Protein AF-A0AAJ4B991-F1 (afdb_monomer_lite)

Sequence (108 aa):
MRQRAIDGTNPTTGRGGVISSSSKFTSWKLQMHTINKALYKMRGKQPSPTGFDSEGNPVVKMEVSGAGHGYKPNKNDRQNPRRVENLNNAEVRFDKNNPTRPFTAFPY

Radius of gyration: 15.29 Å; chains: 1; bounding box: 32×28×44 Å

pLDDT: mean 88.47, std 12.07, range [43.81, 98.12]

Structure (mmCIF, N/CA/C/O backbone):
data_AF-A0AAJ4B991-F1
#
_entry.id   AF-A0AAJ4B991-F1
#
loop_
_atom_site.group_PDB
_atom_site.id
_atom_site.type_symbol
_atom_site.label_atom_id
_atom_site.label_alt_id
_atom_site.label_comp_id
_atom_site.label_asym_id
_atom_site.label_entity_id
_atom_site.label_seq_id
_atom_site.pdbx_PDB_ins_code
_atom_site.Cartn_x
_atom_site.Cartn_y
_atom_site.Cartn_z
_atom_site.occupancy
_atom_site.B_iso_or_equiv
_atom_site.auth_seq_id
_atom_site.auth_comp_id
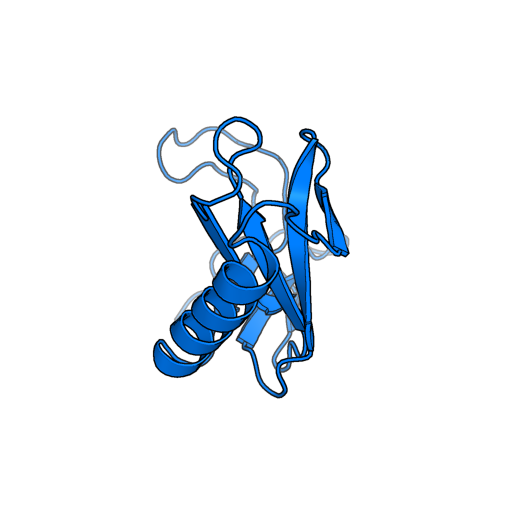_atom_site.auth_asym_id
_atom_site.auth_atom_id
_atom_site.pdbx_PDB_model_num
ATOM 1 N N . MET A 1 1 ? 2.982 -10.635 -24.281 1.00 44.47 1 MET A N 1
ATOM 2 C CA . MET A 1 1 ? 2.387 -9.488 -23.554 1.00 44.47 1 MET A CA 1
ATOM 3 C C . MET A 1 1 ? 3.541 -8.572 -23.139 1.00 44.47 1 MET A C 1
ATOM 5 O O . MET A 1 1 ? 4.450 -9.066 -22.487 1.00 44.47 1 MET A O 1
ATOM 9 N N . ARG A 1 2 ? 3.605 -7.316 -23.613 1.00 43.81 2 ARG A N 1
ATOM 10 C CA . ARG A 1 2 ? 4.744 -6.403 -23.359 1.00 43.81 2 ARG A CA 1
ATOM 11 C C . ARG A 1 2 ? 4.624 -5.796 -21.955 1.00 43.81 2 ARG A C 1
ATOM 13 O O . ARG A 1 2 ? 3.560 -5.301 -21.592 1.00 43.81 2 ARG A O 1
ATOM 20 N N . GLN A 1 3 ? 5.700 -5.857 -21.178 1.00 58.00 3 GLN A N 1
ATOM 21 C CA . GLN A 1 3 ? 5.804 -5.235 -19.859 1.00 58.00 3 GLN A CA 1
ATOM 22 C C . GLN A 1 3 ? 5.703 -3.708 -20.018 1.00 58.00 3 GLN A C 1
ATOM 24 O O . GLN A 1 3 ? 6.363 -3.142 -20.888 1.00 58.00 3 GLN A O 1
ATOM 29 N N . ARG A 1 4 ? 4.852 -3.030 -19.234 1.00 55.72 4 ARG A N 1
ATOM 30 C CA . ARG A 1 4 ? 4.826 -1.558 -19.243 1.00 55.72 4 ARG A CA 1
ATOM 31 C C . ARG A 1 4 ? 6.114 -1.045 -18.599 1.00 55.72 4 ARG A C 1
ATOM 33 O O . ARG A 1 4 ? 6.464 -1.490 -17.505 1.00 55.72 4 ARG A O 1
ATOM 40 N N . ALA A 1 5 ? 6.794 -0.119 -19.272 1.00 56.09 5 ALA A N 1
ATOM 41 C CA . ALA A 1 5 ? 7.891 0.622 -18.668 1.00 56.09 5 ALA A CA 1
ATOM 42 C C . ALA A 1 5 ? 7.358 1.386 -17.447 1.00 56.09 5 ALA A C 1
ATOM 44 O O . ALA A 1 5 ? 6.271 1.962 -17.494 1.00 56.09 5 ALA A O 1
ATOM 45 N N . ILE A 1 6 ? 8.113 1.374 -16.350 1.00 63.75 6 ILE A N 1
ATOM 46 C CA . ILE A 1 6 ? 7.890 2.302 -15.243 1.00 63.75 6 ILE A CA 1
ATOM 47 C C . ILE A 1 6 ? 8.687 3.555 -15.595 1.00 63.75 6 ILE A C 1
ATOM 49 O O . ILE A 1 6 ? 9.799 3.760 -15.117 1.00 63.75 6 ILE A O 1
ATOM 53 N N . ASP A 1 7 ? 8.148 4.354 -16.502 1.00 66.62 7 ASP A N 1
ATOM 54 C CA . ASP A 1 7 ? 8.735 5.634 -16.903 1.00 66.62 7 ASP A CA 1
ATOM 55 C C . ASP A 1 7 ? 8.300 6.789 -15.983 1.00 66.62 7 ASP A C 1
ATOM 57 O O . ASP A 1 7 ? 8.796 7.905 -16.109 1.00 66.62 7 ASP A O 1
ATOM 61 N N . GLY A 1 8 ? 7.412 6.507 -15.022 1.00 68.38 8 GLY A N 1
ATOM 62 C CA . GLY A 1 8 ? 6.879 7.488 -14.079 1.00 68.38 8 GLY A CA 1
ATOM 63 C C . GLY A 1 8 ? 5.739 8.326 -14.657 1.00 68.38 8 GLY A C 1
ATOM 64 O O . GLY A 1 8 ? 5.292 9.260 -13.996 1.00 68.38 8 GLY A O 1
ATOM 65 N N . THR A 1 9 ? 5.254 8.014 -15.862 1.00 72.62 9 THR A N 1
ATOM 66 C CA . THR A 1 9 ? 4.176 8.768 -16.500 1.00 72.62 9 THR A CA 1
ATOM 67 C C . THR A 1 9 ? 2.871 8.609 -15.723 1.00 72.62 9 THR A C 1
ATOM 69 O O . THR A 1 9 ? 2.381 7.502 -15.491 1.00 72.62 9 THR A O 1
ATOM 72 N N . ASN A 1 10 ? 2.283 9.735 -15.321 1.00 69.19 10 ASN A N 1
ATOM 73 C CA . ASN A 1 10 ? 0.990 9.757 -14.656 1.00 69.19 10 ASN A CA 1
ATOM 74 C C . ASN A 1 10 ? -0.098 9.272 -15.637 1.00 69.19 10 ASN A C 1
ATOM 76 O O . ASN A 1 10 ? -0.275 9.888 -16.690 1.00 69.19 10 ASN A O 1
ATOM 80 N N . PRO A 1 11 ? -0.862 8.214 -15.310 1.00 63.59 11 PRO A N 1
ATOM 81 C CA . PRO A 1 11 ? -1.811 7.611 -16.247 1.00 63.59 11 PRO A CA 1
ATOM 82 C C . PRO A 1 11 ? -3.017 8.506 -16.560 1.00 63.59 11 P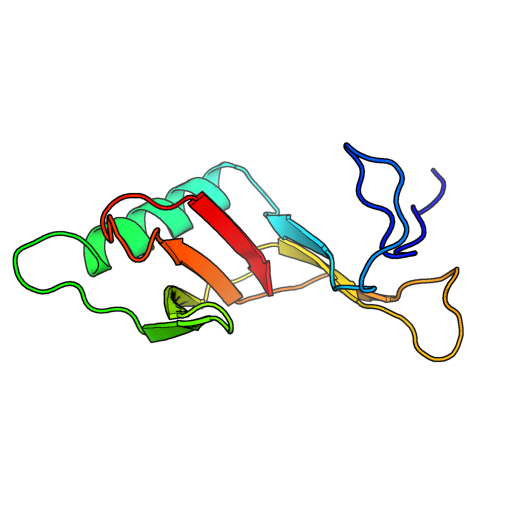RO A C 1
ATOM 84 O O . PRO A 1 11 ? -3.663 8.306 -17.583 1.00 63.59 11 PRO A O 1
ATOM 87 N N . THR A 1 12 ? -3.322 9.477 -15.697 1.00 66.81 12 THR A N 1
ATOM 88 C CA . THR A 1 12 ? -4.454 10.396 -15.857 1.00 66.81 12 THR A CA 1
ATOM 89 C C . THR A 1 12 ? -4.054 11.659 -16.613 1.00 66.81 12 THR A C 1
ATOM 91 O O . THR A 1 12 ? -4.832 12.166 -17.412 1.00 66.81 12 THR A O 1
ATOM 94 N N . THR A 1 13 ? -2.852 12.191 -16.364 1.00 76.31 13 THR A N 1
ATOM 95 C CA . THR A 1 13 ? -2.417 13.479 -16.940 1.00 76.31 13 THR A CA 1
ATOM 96 C C . THR A 1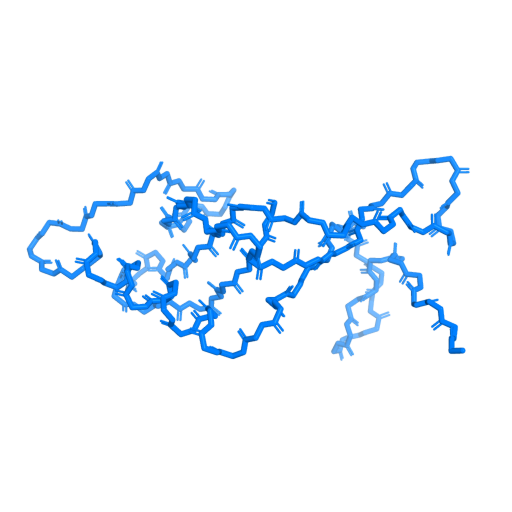 13 ? -1.410 13.347 -18.078 1.00 76.31 13 THR A C 1
ATOM 98 O O . THR A 1 13 ? -1.119 14.342 -18.737 1.00 76.31 13 THR A O 1
ATOM 101 N N . GLY A 1 14 ? -0.833 12.161 -18.293 1.00 76.50 14 GLY A N 1
ATOM 102 C CA . GLY A 1 14 ? 0.218 11.921 -19.287 1.00 76.50 14 GLY A CA 1
ATOM 103 C C . GLY A 1 14 ? 1.549 12.617 -18.980 1.00 76.50 14 GLY A C 1
ATOM 104 O O . GLY A 1 14 ? 2.476 12.555 -19.783 1.00 76.50 14 GLY A O 1
ATOM 105 N N . ARG A 1 15 ? 1.668 13.294 -17.831 1.00 78.25 15 ARG A N 1
ATOM 106 C CA . ARG A 1 15 ? 2.893 13.995 -17.436 1.00 78.25 15 ARG A CA 1
ATOM 107 C C . ARG A 1 15 ? 3.923 13.008 -16.906 1.00 78.25 15 ARG A C 1
ATOM 109 O O . ARG A 1 15 ? 3.585 12.142 -16.100 1.00 78.25 15 ARG A O 1
ATOM 116 N N . GLY A 1 16 ? 5.178 13.194 -17.311 1.00 75.50 16 GLY A N 1
ATOM 117 C CA . GLY A 1 16 ? 6.312 12.505 -16.704 1.00 75.50 16 GLY A CA 1
ATOM 118 C C . GLY A 1 16 ? 6.393 12.821 -15.211 1.00 75.50 16 GLY A C 1
ATOM 119 O O . GLY A 1 16 ? 6.213 13.967 -14.796 1.00 75.50 16 GLY A O 1
ATOM 120 N N . GLY A 1 17 ? 6.628 11.794 -14.406 1.00 72.81 17 GLY A N 1
ATOM 121 C CA . GLY A 1 17 ? 6.680 11.876 -12.953 1.00 72.81 17 GLY A CA 1
ATOM 122 C C . GLY A 1 17 ? 7.829 11.056 -12.382 1.00 72.81 17 GLY A C 1
ATOM 123 O O . GLY A 1 17 ? 8.697 10.559 -13.101 1.00 72.81 17 GLY A O 1
ATOM 124 N N . VAL A 1 18 ? 7.850 10.929 -11.057 1.00 76.19 18 VAL A N 1
ATOM 125 C CA . VAL A 1 18 ? 8.879 10.146 -10.369 1.00 76.19 18 VAL A CA 1
ATOM 126 C C . VAL A 1 18 ? 8.705 8.668 -10.710 1.00 76.19 18 VAL A C 1
ATOM 128 O O . VAL A 1 18 ? 7.634 8.092 -10.520 1.00 76.19 18 VAL A O 1
ATOM 131 N N . ILE A 1 19 ? 9.783 8.042 -11.179 1.00 77.88 19 ILE A N 1
ATOM 132 C CA . ILE A 1 19 ? 9.842 6.596 -11.384 1.00 77.88 19 ILE A CA 1
ATOM 133 C C . ILE A 1 19 ? 9.730 5.907 -10.015 1.00 77.88 19 ILE A C 1
ATOM 135 O O . ILE A 1 19 ? 10.602 6.069 -9.160 1.00 77.88 19 ILE A O 1
ATOM 139 N N . SER A 1 20 ? 8.674 5.121 -9.809 1.00 80.69 20 SER A N 1
ATOM 140 C CA . SER A 1 20 ? 8.373 4.459 -8.535 1.00 80.69 20 SER A CA 1
ATOM 141 C C . SER A 1 20 ? 8.110 2.963 -8.706 1.00 80.69 20 SER A C 1
ATOM 143 O O . SER A 1 20 ? 7.822 2.477 -9.796 1.00 80.69 20 SER A O 1
ATOM 145 N N . SER A 1 21 ? 8.239 2.190 -7.630 1.00 86.94 21 SER A N 1
ATOM 146 C CA . SER A 1 21 ? 7.847 0.778 -7.665 1.00 86.94 21 SER A CA 1
ATOM 147 C C . SER A 1 21 ? 6.338 0.648 -7.875 1.00 86.94 21 SER A C 1
ATOM 149 O O . SER A 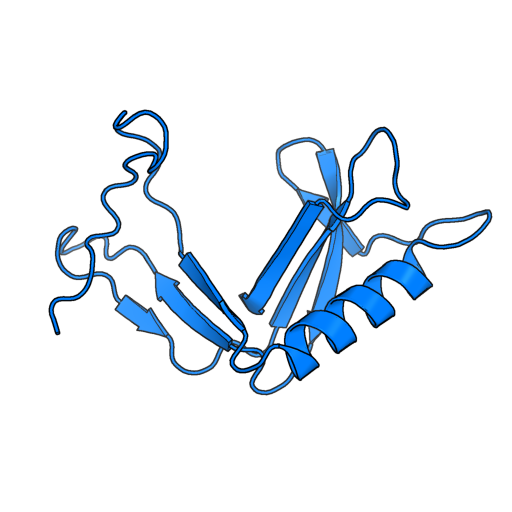1 21 ? 5.565 1.445 -7.351 1.00 86.94 21 SER A O 1
ATOM 151 N N . SER A 1 22 ? 5.918 -0.388 -8.595 1.00 87.75 22 SER A N 1
ATOM 152 C CA . SER A 1 22 ? 4.505 -0.761 -8.720 1.00 87.75 22 SER A CA 1
ATOM 153 C C . SER A 1 22 ? 4.288 -2.150 -8.144 1.00 87.75 22 SER A C 1
ATOM 155 O O . SER A 1 22 ? 5.160 -3.012 -8.248 1.00 87.75 22 SER A O 1
ATOM 157 N N . SER A 1 23 ? 3.137 -2.389 -7.534 1.00 93.06 23 SER A N 1
ATOM 158 C CA . SER A 1 23 ? 2.810 -3.690 -6.966 1.00 93.06 23 SER A CA 1
ATOM 159 C C . SER A 1 23 ? 1.305 -3.913 -6.950 1.00 93.06 23 SER A C 1
ATOM 161 O O . SER A 1 23 ? 0.512 -2.973 -7.023 1.00 93.06 23 SER A O 1
ATOM 163 N N . LYS A 1 24 ? 0.904 -5.181 -6.903 1.00 94.75 24 LYS A N 1
ATOM 164 C CA . LYS A 1 24 ? -0.496 -5.578 -6.769 1.00 94.75 24 LYS A CA 1
ATOM 165 C C . LYS A 1 24 ? -0.612 -6.826 -5.914 1.00 94.75 24 LYS A C 1
ATOM 167 O O . LYS A 1 24 ? 0.282 -7.675 -5.919 1.00 94.75 24 LYS A O 1
ATOM 172 N N . PHE A 1 25 ? -1.728 -6.940 -5.203 1.00 97.75 25 PHE A N 1
ATOM 173 C CA . PHE A 1 25 ? -2.031 -8.149 -4.451 1.00 97.75 25 PHE A CA 1
ATOM 174 C C . PHE A 1 25 ? -2.213 -9.345 -5.390 1.00 97.75 25 PHE A C 1
ATOM 176 O O . PHE A 1 25 ? -2.692 -9.202 -6.517 1.00 97.75 25 PHE A O 1
ATOM 183 N N . THR A 1 26 ? -1.854 -10.536 -4.915 1.00 97.00 26 THR A N 1
ATOM 184 C CA . THR A 1 26 ? -2.105 -11.795 -5.633 1.00 97.00 26 THR A CA 1
ATOM 185 C C . THR A 1 26 ? -3.598 -12.105 -5.734 1.00 97.00 26 THR A C 1
ATOM 187 O O . THR A 1 26 ? -4.024 -12.745 -6.692 1.00 97.00 26 THR A O 1
ATOM 190 N N . SER A 1 27 ? -4.409 -11.632 -4.781 1.00 97.12 27 SER A N 1
ATOM 191 C CA . SER A 1 27 ? -5.864 -11.781 -4.815 1.00 97.12 27 SER A CA 1
ATOM 192 C C . SER A 1 27 ? -6.598 -10.635 -4.122 1.00 97.12 27 SER A C 1
ATOM 194 O O . SER A 1 27 ? -6.107 -10.036 -3.162 1.00 97.12 27 SER A O 1
ATOM 196 N N . TRP A 1 28 ? -7.839 -10.405 -4.554 1.00 96.88 28 TRP A N 1
ATOM 197 C CA . TRP A 1 28 ? -8.780 -9.509 -3.876 1.00 96.88 28 TRP A CA 1
ATOM 198 C C . TRP A 1 28 ? -9.001 -9.897 -2.407 1.00 96.88 28 TRP A C 1
ATOM 200 O O . TRP A 1 28 ? -9.064 -9.038 -1.531 1.00 96.88 28 TRP A O 1
ATOM 210 N N . LYS A 1 29 ? -9.062 -11.203 -2.115 1.00 97.38 29 LYS A N 1
ATOM 211 C CA . LYS A 1 29 ? -9.245 -11.718 -0.752 1.00 97.38 29 LYS A CA 1
ATOM 212 C C . LYS A 1 29 ? -8.116 -11.270 0.177 1.00 97.38 29 LYS A C 1
ATOM 214 O O . LYS A 1 29 ? -8.388 -10.826 1.289 1.00 97.38 29 LYS A O 1
ATOM 219 N N . LEU A 1 30 ? -6.865 -11.346 -0.282 1.00 97.06 30 LEU A N 1
ATOM 220 C CA . LEU A 1 30 ? -5.712 -10.877 0.491 1.00 97.06 30 LEU A CA 1
ATOM 221 C C . LEU A 1 30 ? -5.718 -9.360 0.670 1.00 97.06 30 LEU A C 1
ATOM 223 O O . LEU A 1 30 ? -5.438 -8.881 1.769 1.00 97.06 30 LEU A O 1
ATOM 227 N N . GLN A 1 31 ? -6.097 -8.613 -0.366 1.00 97.81 31 GLN A N 1
ATOM 228 C CA . GLN A 1 31 ? -6.248 -7.163 -0.267 1.00 97.81 31 GLN A CA 1
ATOM 229 C C . GLN A 1 31 ? -7.283 -6.779 0.803 1.00 97.81 31 GLN A C 1
ATOM 231 O O . GLN A 1 31 ? -6.975 -5.994 1.698 1.00 97.81 31 GLN A O 1
ATOM 236 N N . MET A 1 32 ? -8.485 -7.365 0.761 1.00 97.75 32 MET A N 1
ATOM 237 C CA . MET A 1 32 ? -9.545 -7.086 1.739 1.00 97.75 32 MET A CA 1
ATOM 238 C C . MET A 1 32 ? -9.158 -7.516 3.154 1.00 97.75 32 MET A C 1
ATOM 240 O O . MET A 1 32 ? -9.390 -6.779 4.108 1.00 97.75 32 MET A O 1
ATOM 244 N N . HIS A 1 33 ? -8.515 -8.677 3.302 1.00 97.06 33 HIS A N 1
ATOM 245 C CA . HIS A 1 33 ? -7.994 -9.138 4.593 1.00 97.06 33 HIS A CA 1
ATOM 246 C C . HIS A 1 33 ? -6.991 -8.150 5.196 1.00 97.06 33 HIS A C 1
ATOM 248 O O . HIS A 1 33 ? -7.073 -7.810 6.376 1.00 97.06 33 HIS A O 1
ATOM 254 N N . THR A 1 34 ? -6.077 -7.647 4.368 1.00 97.81 34 THR A N 1
ATOM 255 C CA . THR A 1 34 ? -5.078 -6.647 4.764 1.00 97.81 34 THR A CA 1
ATOM 256 C C . THR A 1 34 ? -5.745 -5.341 5.197 1.00 97.81 34 THR A C 1
ATOM 258 O O . THR A 1 34 ? -5.438 -4.815 6.267 1.00 97.81 34 THR A O 1
ATOM 261 N N . ILE A 1 35 ? -6.702 -4.840 4.407 1.00 97.69 35 ILE A N 1
ATOM 262 C CA . ILE A 1 35 ? -7.450 -3.616 4.726 1.00 97.69 35 ILE A CA 1
ATOM 263 C C . ILE A 1 35 ? -8.229 -3.779 6.035 1.00 97.69 35 ILE A C 1
ATOM 265 O O . ILE A 1 35 ? -8.159 -2.900 6.888 1.00 97.69 35 ILE A O 1
ATOM 269 N N . ASN A 1 36 ? -8.901 -4.912 6.249 1.00 96.75 36 ASN A N 1
ATOM 270 C CA . ASN A 1 36 ? -9.651 -5.173 7.480 1.00 96.75 36 ASN A CA 1
ATOM 271 C C . ASN A 1 36 ? -8.747 -5.204 8.718 1.00 96.75 36 ASN A C 1
ATOM 273 O O . ASN A 1 36 ? -9.080 -4.603 9.741 1.00 96.75 36 ASN A O 1
ATOM 277 N N . LYS A 1 37 ? -7.575 -5.848 8.629 1.00 96.31 37 LYS A N 1
ATOM 278 C CA . LYS A 1 37 ? -6.575 -5.827 9.710 1.00 96.31 37 LYS A CA 1
ATOM 279 C C . LYS A 1 37 ? -6.093 -4.409 10.015 1.00 96.31 37 LYS A C 1
ATOM 281 O O . LYS A 1 37 ? -5.944 -4.048 11.182 1.00 96.31 37 LYS A O 1
ATOM 286 N N . ALA A 1 38 ? -5.854 -3.608 8.980 1.00 97.06 38 ALA A N 1
ATOM 287 C CA . ALA A 1 38 ? -5.411 -2.231 9.144 1.00 97.06 38 ALA A CA 1
ATOM 288 C C . ALA A 1 38 ? -6.509 -1.350 9.758 1.00 97.06 38 ALA A C 1
ATOM 290 O O . ALA A 1 38 ? -6.244 -0.619 10.709 1.00 97.06 38 ALA A O 1
ATOM 291 N N . LEU A 1 39 ? -7.750 -1.485 9.285 1.00 96.00 39 LEU A N 1
ATOM 292 C CA . LEU A 1 39 ? -8.918 -0.810 9.851 1.00 96.00 39 LEU A CA 1
ATOM 293 C C . LEU A 1 39 ? -9.092 -1.139 11.331 1.00 96.00 39 LEU A C 1
ATOM 295 O O . LEU A 1 39 ? -9.340 -0.236 12.118 1.00 96.00 39 LEU A O 1
ATOM 299 N N . TYR A 1 40 ? -8.910 -2.399 11.736 1.00 94.12 40 TYR A N 1
ATOM 300 C CA . TYR A 1 40 ? -8.999 -2.783 13.145 1.00 94.12 40 TYR A CA 1
ATOM 301 C C . TYR A 1 40 ? -7.980 -2.037 14.022 1.00 94.12 40 TYR A C 1
ATOM 303 O O . TYR A 1 40 ? -8.342 -1.552 15.090 1.00 94.12 40 TYR A O 1
ATOM 311 N N . LYS A 1 41 ? -6.732 -1.876 13.555 1.00 93.94 41 LYS A N 1
ATOM 312 C CA . LYS A 1 41 ? -5.686 -1.103 14.259 1.00 93.94 41 LYS A CA 1
ATOM 313 C C . LYS A 1 41 ? -5.960 0.400 14.313 1.00 93.94 41 LYS A C 1
ATOM 315 O O . LYS A 1 41 ? -5.506 1.075 15.238 1.00 93.94 41 LYS A O 1
ATOM 320 N N . MET A 1 42 ? -6.659 0.920 13.310 1.00 94.56 42 MET A N 1
ATOM 321 C CA . MET A 1 42 ? -6.964 2.345 13.180 1.00 94.56 42 MET A CA 1
ATOM 322 C C . MET A 1 42 ? -8.327 2.728 13.772 1.00 94.56 42 MET A C 1
ATOM 324 O O . MET A 1 42 ? -8.637 3.912 13.880 1.00 94.56 42 MET A O 1
ATOM 328 N N . ARG A 1 43 ? -9.150 1.750 14.174 1.00 88.31 43 ARG A N 1
ATOM 329 C CA . ARG A 1 43 ? -10.473 1.979 14.763 1.00 88.31 43 ARG A CA 1
ATOM 330 C C . ARG A 1 43 ? -10.366 2.326 16.247 1.00 88.31 43 ARG A C 1
ATOM 332 O O . ARG A 1 43 ? -9.637 1.688 16.998 1.00 88.31 43 ARG A O 1
ATOM 339 N N . GLY A 1 44 ? -11.222 3.241 16.695 1.00 78.12 44 GLY A N 1
ATOM 340 C CA . GLY A 1 44 ? -11.455 3.520 18.112 1.00 78.12 44 GLY A CA 1
ATOM 341 C C . GLY A 1 44 ? -10.844 4.838 18.574 1.00 78.12 44 GLY A C 1
ATOM 342 O O . GLY A 1 44 ? -10.433 5.666 17.769 1.00 78.12 44 GLY A O 1
ATOM 343 N N . LYS A 1 45 ? -10.822 5.040 19.896 1.00 77.88 45 LYS A N 1
ATOM 344 C CA . LYS A 1 45 ? -10.367 6.295 20.519 1.00 77.88 45 LYS A CA 1
ATOM 345 C C . LYS A 1 45 ? -8.860 6.536 20.380 1.00 77.88 45 LYS A C 1
ATOM 347 O O . LYS A 1 45 ? -8.421 7.664 20.557 1.00 77.88 45 LYS A O 1
ATOM 352 N N . GLN A 1 46 ? -8.085 5.497 20.069 1.00 84.06 46 GLN A N 1
ATOM 353 C CA . GLN A 1 46 ? -6.631 5.575 19.963 1.00 84.06 46 GLN A CA 1
ATOM 354 C C . GLN A 1 46 ? -6.130 4.757 18.759 1.00 84.06 46 GLN A C 1
ATOM 356 O O . GLN A 1 46 ? -5.788 3.582 18.909 1.00 84.06 46 GLN A O 1
ATOM 361 N N . PRO A 1 47 ? -6.114 5.351 17.552 1.00 89.69 47 PRO A N 1
ATOM 362 C CA . PRO A 1 47 ? -5.499 4.742 16.377 1.00 89.69 47 PRO A CA 1
ATOM 363 C C . PRO A 1 47 ? -4.028 4.393 16.629 1.00 89.69 47 PRO A C 1
ATOM 365 O O . PRO A 1 47 ? -3.298 5.161 17.256 1.00 89.69 47 PRO A O 1
ATOM 368 N N . SER A 1 48 ? -3.586 3.242 16.119 1.00 92.88 48 SER A N 1
ATOM 369 C CA . SER A 1 48 ? -2.231 2.714 16.339 1.00 92.88 48 SER A CA 1
ATOM 370 C C . SER A 1 48 ? -1.488 2.464 15.017 1.00 92.88 48 SER A C 1
ATOM 372 O O . SER A 1 48 ? -1.256 1.310 14.632 1.00 92.88 48 SER A O 1
ATOM 374 N N . PRO A 1 49 ? -1.128 3.529 14.273 1.00 95.56 49 PRO A N 1
ATOM 375 C CA . PRO A 1 49 ? -0.349 3.376 13.053 1.00 95.56 49 PRO A CA 1
ATOM 376 C C . PRO A 1 49 ? 1.031 2.789 13.368 1.00 95.56 49 PRO A C 1
ATOM 378 O O . PRO A 1 49 ? 1.591 2.987 14.443 1.00 95.56 49 PRO A O 1
ATOM 381 N N . THR A 1 50 ? 1.606 2.076 12.405 1.00 97.06 50 THR A N 1
ATOM 382 C CA . THR A 1 50 ? 2.982 1.559 12.506 1.00 97.06 50 THR A CA 1
ATOM 383 C C . THR A 1 50 ? 4.027 2.578 12.051 1.00 97.06 50 THR A C 1
ATOM 385 O O . THR A 1 50 ? 5.221 2.313 12.127 1.00 97.06 50 THR A O 1
ATOM 388 N N . GLY A 1 51 ? 3.586 3.711 11.506 1.00 96.31 51 GLY A N 1
ATOM 389 C CA . GLY A 1 51 ? 4.441 4.792 11.035 1.00 96.31 51 GLY A CA 1
ATOM 390 C C . GLY A 1 51 ? 3.654 5.806 10.214 1.00 96.31 51 GLY A C 1
ATOM 391 O O . GLY A 1 51 ? 2.421 5.789 10.204 1.00 96.31 51 GLY A O 1
ATOM 392 N N . PHE A 1 52 ? 4.383 6.639 9.478 1.00 96.94 52 PHE A N 1
ATOM 393 C CA . PHE A 1 52 ? 3.831 7.647 8.577 1.00 96.94 52 PHE A CA 1
ATOM 394 C C . PHE A 1 52 ? 4.555 7.594 7.230 1.00 96.94 52 PHE A C 1
ATOM 396 O O . PHE A 1 52 ? 5.728 7.211 7.173 1.00 96.94 52 PHE A O 1
ATOM 403 N N . ASP A 1 53 ? 3.856 7.933 6.147 1.00 94.75 53 ASP A N 1
ATOM 404 C CA . ASP A 1 53 ? 4.495 8.133 4.846 1.00 94.75 53 ASP A CA 1
ATOM 405 C C . ASP A 1 53 ? 5.165 9.518 4.754 1.00 94.75 53 ASP A C 1
ATOM 407 O O . ASP A 1 53 ? 5.128 10.319 5.690 1.00 94.75 53 ASP A O 1
ATOM 411 N N . SER A 1 54 ? 5.800 9.805 3.616 1.00 92.12 54 SER A N 1
ATOM 412 C CA . SER A 1 54 ? 6.496 11.076 3.376 1.00 92.12 54 SER A CA 1
ATOM 413 C C . SER A 1 54 ? 5.586 12.310 3.398 1.00 92.12 54 SER A C 1
ATOM 415 O O . SER A 1 54 ? 6.088 13.424 3.497 1.00 92.12 54 SER A O 1
ATOM 417 N N . GLU A 1 55 ? 4.269 12.134 3.292 1.00 92.69 55 GLU A N 1
ATOM 418 C CA . GLU A 1 55 ? 3.270 13.210 3.315 1.00 92.69 55 GLU A CA 1
ATOM 419 C C . GLU A 1 55 ? 2.612 13.373 4.701 1.00 92.69 55 GLU A C 1
ATOM 421 O O . GLU A 1 55 ? 1.717 14.212 4.886 1.00 92.69 55 GLU A O 1
ATOM 426 N N . GLY A 1 56 ? 3.058 12.576 5.679 1.00 95.12 56 GLY A N 1
ATOM 427 C CA . GLY A 1 56 ? 2.517 12.533 7.033 1.00 95.12 56 GLY A CA 1
ATOM 428 C C . GLY A 1 56 ? 1.222 11.729 7.154 1.00 95.12 56 GLY A C 1
ATOM 429 O O . GLY A 1 56 ? 0.535 11.845 8.167 1.00 95.12 56 GLY A O 1
ATOM 430 N N . ASN A 1 57 ? 0.859 10.924 6.152 1.00 96.75 57 ASN A N 1
ATOM 431 C CA . ASN A 1 57 ? -0.308 10.052 6.243 1.00 96.75 57 ASN A CA 1
ATOM 432 C C . ASN A 1 57 ? -0.003 8.864 7.167 1.00 96.75 57 ASN A C 1
ATOM 434 O O . ASN A 1 57 ? 1.045 8.230 7.001 1.00 96.75 57 ASN A O 1
ATOM 438 N N . PRO A 1 58 ? -0.889 8.518 8.120 1.00 97.06 58 PRO A N 1
ATOM 439 C CA . PRO A 1 58 ? -0.717 7.328 8.941 1.00 97.06 58 PRO A CA 1
ATOM 440 C C . PRO A 1 58 ? -0.673 6.066 8.076 1.00 97.06 58 PRO A C 1
ATOM 442 O O . PRO A 1 58 ? -1.490 5.892 7.166 1.00 97.06 58 PRO A O 1
ATOM 445 N N . VAL A 1 59 ? 0.249 5.155 8.389 1.00 97.88 59 VAL A N 1
ATOM 446 C CA . VAL A 1 59 ? 0.362 3.869 7.693 1.00 97.88 59 VAL A CA 1
ATOM 447 C C . VAL A 1 59 ? 0.311 2.696 8.657 1.00 97.88 59 VAL A C 1
ATOM 449 O O . VAL A 1 59 ? 0.852 2.743 9.764 1.00 97.88 59 VAL A O 1
ATOM 452 N N . VAL A 1 60 ? -0.297 1.605 8.202 1.00 97.94 60 VAL A N 1
ATOM 453 C CA . VAL A 1 60 ? -0.226 0.298 8.854 1.00 97.94 60 VAL A CA 1
ATOM 454 C C . VAL A 1 60 ? 0.520 -0.661 7.936 1.00 97.94 60 VAL A C 1
ATOM 456 O O . VAL A 1 60 ? 0.038 -1.010 6.860 1.00 97.94 60 VAL A O 1
ATOM 459 N N . LYS A 1 61 ? 1.691 -1.096 8.391 1.00 98.12 61 LYS A N 1
ATOM 460 C CA . LYS A 1 61 ? 2.541 -2.110 7.777 1.00 98.12 61 LYS A CA 1
ATOM 461 C C . LYS A 1 61 ? 2.318 -3.438 8.482 1.00 98.12 61 LYS A C 1
ATOM 463 O O . LYS A 1 61 ? 2.235 -3.488 9.710 1.00 98.12 61 LYS A O 1
ATOM 468 N N . MET A 1 62 ? 2.206 -4.511 7.715 1.00 97.50 62 MET A N 1
ATOM 469 C CA . MET A 1 62 ? 2.055 -5.854 8.264 1.00 97.50 62 MET A CA 1
ATOM 470 C C . MET A 1 62 ? 2.636 -6.904 7.328 1.00 97.50 62 MET A C 1
ATOM 472 O O . MET A 1 62 ? 2.646 -6.730 6.110 1.00 97.50 62 MET A O 1
ATOM 476 N N . GLU A 1 63 ? 3.063 -8.018 7.909 1.00 97.56 63 GLU A N 1
ATOM 477 C CA . GLU A 1 63 ? 3.433 -9.201 7.148 1.00 97.56 63 GLU A CA 1
ATOM 478 C C . GLU A 1 63 ? 2.174 -9.900 6.612 1.00 97.56 63 GLU A C 1
ATOM 480 O O . GLU A 1 63 ? 1.189 -10.120 7.329 1.00 97.56 63 GLU A O 1
ATOM 485 N N . VAL A 1 64 ? 2.210 -10.234 5.326 1.00 96.50 64 VAL A N 1
ATOM 486 C CA . VAL A 1 64 ? 1.191 -10.990 4.602 1.00 96.50 64 VAL A CA 1
ATOM 487 C C . VAL A 1 64 ? 1.938 -11.910 3.641 1.00 96.50 64 VAL A C 1
ATOM 489 O O . VAL A 1 64 ? 2.338 -11.498 2.557 1.00 96.50 64 VAL A O 1
ATOM 492 N N . SER A 1 65 ? 2.168 -13.160 4.040 1.00 95.12 65 SER A N 1
ATOM 493 C CA . SER A 1 65 ? 2.869 -14.126 3.186 1.00 95.12 65 SER A CA 1
ATOM 494 C C . SER A 1 65 ? 2.181 -14.252 1.822 1.00 95.12 65 SER A C 1
ATOM 496 O O . SER A 1 65 ? 0.956 -14.387 1.749 1.00 95.12 65 SER A O 1
ATOM 498 N N . GLY A 1 66 ? 2.958 -14.148 0.741 1.00 94.81 66 GLY A N 1
ATOM 499 C CA . GLY A 1 66 ? 2.428 -14.166 -0.621 1.00 94.81 66 GLY A CA 1
ATOM 500 C C . GLY A 1 66 ? 1.468 -13.010 -0.931 1.00 94.81 66 GLY A C 1
ATOM 501 O O . GLY A 1 66 ? 0.552 -13.184 -1.741 1.00 94.81 66 GLY A O 1
ATOM 502 N N . ALA A 1 67 ? 1.647 -11.844 -0.291 1.00 96.19 67 ALA A N 1
ATOM 503 C CA . ALA A 1 67 ? 0.782 -10.675 -0.459 1.00 96.19 67 ALA A CA 1
ATOM 504 C C . ALA A 1 67 ? 0.586 -10.328 -1.931 1.00 96.19 67 ALA A C 1
ATOM 506 O O . ALA A 1 67 ? -0.532 -10.051 -2.366 1.00 96.19 67 ALA A O 1
ATOM 507 N N . GLY A 1 68 ? 1.670 -10.333 -2.703 1.00 96.25 68 GLY A N 1
ATOM 508 C CA . GLY A 1 68 ? 1.642 -9.832 -4.062 1.00 96.25 68 GLY A CA 1
ATOM 509 C C . GLY A 1 68 ? 2.939 -9.988 -4.820 1.00 96.25 68 GLY A C 1
ATOM 510 O O . GLY A 1 68 ? 3.908 -10.573 -4.350 1.00 96.25 68 GLY A O 1
ATOM 511 N N . HIS A 1 69 ? 2.932 -9.381 -5.995 1.00 96.00 69 HIS A N 1
ATOM 512 C CA . HIS A 1 69 ? 4.098 -9.208 -6.841 1.00 96.00 69 HIS A CA 1
ATOM 513 C C . HIS A 1 69 ? 4.109 -7.787 -7.388 1.00 96.00 69 HIS A C 1
ATOM 515 O O . HIS A 1 69 ? 3.112 -7.058 -7.344 1.00 96.00 69 HIS A O 1
ATOM 521 N N . GLY A 1 70 ? 5.249 -7.387 -7.926 1.00 93.00 70 GLY A N 1
ATOM 522 C CA . GLY A 1 70 ? 5.415 -6.046 -8.444 1.00 93.00 70 GLY A CA 1
ATOM 523 C C . GLY A 1 70 ? 6.631 -5.897 -9.326 1.00 93.00 70 GLY A C 1
ATOM 524 O O . GLY A 1 70 ? 7.274 -6.866 -9.726 1.00 93.00 70 GLY A O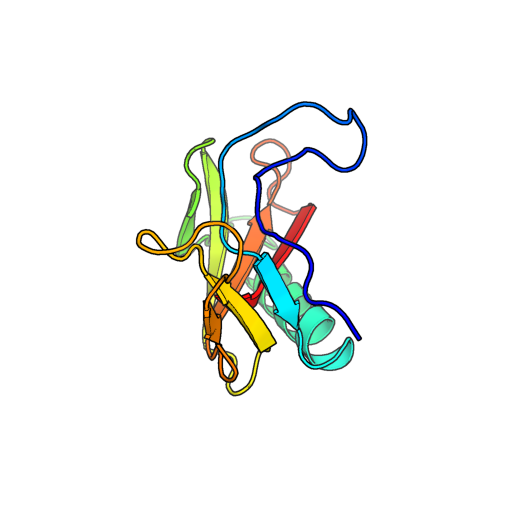 1
ATOM 525 N N . TYR A 1 71 ? 6.938 -4.646 -9.614 1.00 90.56 71 TYR A N 1
ATOM 526 C CA . TYR A 1 71 ? 8.062 -4.240 -10.422 1.00 90.56 71 TYR A CA 1
ATOM 527 C C . TYR A 1 71 ? 8.804 -3.114 -9.714 1.00 90.56 71 TYR A C 1
ATOM 529 O O . TYR A 1 71 ? 8.201 -2.129 -9.283 1.00 90.56 71 TYR A O 1
ATOM 537 N N . LYS A 1 72 ? 10.123 -3.263 -9.610 1.00 88.88 72 LYS A N 1
ATOM 538 C CA . LYS A 1 72 ? 11.023 -2.240 -9.081 1.00 88.88 72 LYS A CA 1
ATOM 539 C C . LYS A 1 72 ? 11.751 -1.548 -10.236 1.00 88.88 72 LYS A C 1
ATOM 541 O O . LYS A 1 72 ? 12.130 -2.223 -11.201 1.00 88.88 72 LYS A O 1
ATOM 546 N N . PRO A 1 73 ? 11.987 -0.229 -10.149 1.00 87.38 73 PRO A N 1
ATOM 547 C CA . PRO A 1 73 ? 12.799 0.483 -11.125 1.00 87.38 73 PRO A CA 1
ATOM 548 C C . PRO A 1 73 ? 14.168 -0.174 -11.297 1.00 87.38 73 PRO A C 1
ATOM 550 O O . PRO A 1 73 ? 14.817 -0.558 -10.321 1.00 87.38 73 PRO A O 1
ATOM 553 N N . ASN A 1 74 ? 14.621 -0.287 -12.541 1.00 86.88 74 ASN A N 1
ATOM 554 C CA . ASN A 1 74 ? 15.950 -0.785 -12.852 1.00 86.88 74 ASN A CA 1
ATOM 555 C C . ASN A 1 74 ? 16.847 0.396 -13.231 1.00 86.88 74 ASN A C 1
ATOM 557 O O . ASN A 1 74 ? 16.657 1.027 -14.267 1.00 86.88 74 ASN A O 1
ATOM 561 N N . LYS A 1 75 ? 17.824 0.706 -12.372 1.00 82.00 75 LYS A N 1
ATOM 562 C CA . LYS A 1 75 ? 18.734 1.847 -12.569 1.00 82.00 75 LYS A CA 1
ATOM 563 C C . LYS A 1 75 ? 19.591 1.715 -13.832 1.00 82.00 75 LYS A C 1
ATOM 565 O O . LYS A 1 75 ? 19.961 2.733 -14.403 1.00 82.00 75 LYS A O 1
ATOM 570 N N . ASN A 1 76 ? 19.865 0.482 -14.257 1.00 86.12 76 ASN A N 1
ATOM 571 C CA . ASN A 1 76 ? 20.729 0.191 -15.401 1.00 86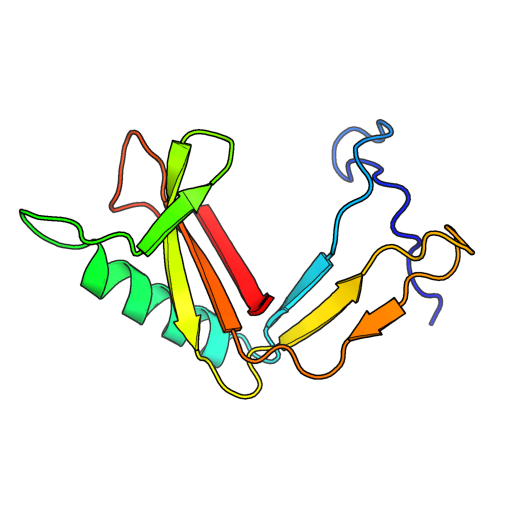.12 76 ASN A CA 1
ATOM 572 C C . ASN A 1 76 ? 19.955 0.168 -16.726 1.00 86.12 76 ASN A C 1
ATOM 574 O O . ASN A 1 76 ? 20.551 0.350 -17.778 1.00 86.12 76 ASN A O 1
ATOM 578 N N . ASP A 1 77 ? 18.640 -0.061 -16.677 1.00 83.94 77 ASP A N 1
ATOM 579 C CA . ASP A 1 77 ? 17.786 -0.128 -17.861 1.00 83.94 77 ASP A CA 1
ATOM 580 C C . ASP A 1 77 ? 16.360 0.302 -17.505 1.00 83.94 77 ASP A C 1
ATOM 582 O O . ASP A 1 77 ? 15.565 -0.467 -16.964 1.00 83.94 77 ASP A O 1
ATOM 586 N N . ARG A 1 78 ? 16.030 1.556 -17.822 1.00 77.69 78 ARG A N 1
ATOM 587 C CA . ARG A 1 78 ? 14.725 2.150 -17.497 1.00 77.69 78 ARG A CA 1
ATOM 588 C C . ARG A 1 78 ? 13.563 1.491 -18.244 1.00 77.69 78 ARG A C 1
ATOM 590 O O . ARG A 1 78 ? 12.431 1.582 -17.774 1.00 77.69 78 ARG A O 1
ATOM 597 N N . GLN A 1 79 ? 13.821 0.840 -19.379 1.00 80.62 79 GLN A N 1
ATOM 598 C CA . GLN A 1 79 ? 12.778 0.173 -20.160 1.00 80.62 79 GLN A CA 1
ATOM 599 C C . GLN A 1 79 ? 12.473 -1.235 -19.636 1.00 80.62 79 GLN A C 1
ATOM 601 O O . GLN A 1 79 ? 11.377 -1.739 -19.872 1.00 80.62 79 GLN A O 1
ATOM 606 N N . ASN A 1 80 ? 13.387 -1.829 -18.861 1.00 84.25 80 ASN A N 1
ATOM 607 C CA . ASN A 1 80 ? 13.246 -3.171 -18.296 1.00 84.25 80 ASN A CA 1
ATOM 608 C C . ASN A 1 80 ? 13.220 -3.152 -16.755 1.00 84.25 80 ASN A C 1
ATOM 610 O O . ASN A 1 80 ? 14.235 -3.440 -16.104 1.00 84.25 80 ASN A O 1
ATOM 614 N N . PRO A 1 81 ? 12.068 -2.828 -16.131 1.00 87.38 81 PRO A N 1
ATOM 615 C CA . PRO A 1 81 ? 11.932 -2.871 -14.681 1.00 87.38 81 PRO A CA 1
ATOM 616 C C . PRO A 1 81 ? 12.029 -4.309 -14.147 1.00 87.38 81 PRO A C 1
ATOM 618 O O . PRO A 1 81 ? 11.605 -5.272 -14.788 1.00 87.38 81 PRO A O 1
ATOM 621 N N . ARG A 1 82 ? 12.576 -4.469 -12.937 1.00 89.88 82 ARG A N 1
ATOM 622 C CA . ARG A 1 82 ? 12.813 -5.787 -12.328 1.00 89.88 82 ARG A CA 1
ATOM 623 C C . ARG A 1 82 ? 11.530 -6.320 -11.710 1.00 89.88 82 ARG A C 1
ATOM 625 O O . ARG A 1 82 ? 10.995 -5.693 -10.795 1.00 89.88 82 ARG A O 1
ATOM 632 N N . ARG A 1 83 ? 11.056 -7.477 -12.173 1.00 90.75 83 ARG A N 1
ATOM 633 C CA . ARG A 1 83 ? 9.922 -8.174 -11.555 1.00 90.75 83 ARG A CA 1
ATOM 634 C C . ARG A 1 83 ? 10.322 -8.736 -10.190 1.00 90.75 83 ARG A C 1
ATOM 636 O O . ARG A 1 83 ? 11.407 -9.289 -10.038 1.00 90.75 83 ARG A O 1
ATOM 643 N N . VAL A 1 84 ? 9.437 -8.594 -9.210 1.00 93.00 84 VAL A N 1
ATOM 644 C CA . VAL A 1 84 ? 9.548 -9.195 -7.878 1.00 93.00 84 VAL A CA 1
ATOM 645 C C . VAL A 1 84 ? 8.319 -10.066 -7.667 1.00 93.00 84 VAL A C 1
ATOM 647 O O . VAL A 1 84 ? 7.213 -9.540 -7.565 1.00 93.00 84 VAL A O 1
ATOM 650 N N . GLU A 1 85 ? 8.513 -11.385 -7.648 1.00 92.44 85 GLU A N 1
ATOM 651 C CA . GLU A 1 85 ? 7.416 -12.366 -7.572 1.00 92.44 85 GLU A CA 1
ATOM 652 C C . GLU A 1 85 ? 6.758 -12.436 -6.200 1.00 92.44 85 GLU A C 1
ATOM 654 O O . GLU A 1 85 ? 5.547 -12.581 -6.106 1.00 92.44 85 GLU A O 1
ATOM 659 N N . ASN A 1 86 ? 7.563 -12.341 -5.144 1.00 93.81 86 ASN A N 1
ATOM 660 C CA . ASN A 1 86 ? 7.120 -12.616 -3.786 1.00 93.81 86 ASN A CA 1
ATOM 661 C C . ASN A 1 86 ? 7.338 -11.379 -2.920 1.00 93.81 86 ASN A C 1
ATOM 663 O O . ASN A 1 86 ? 8.433 -11.140 -2.411 1.00 93.81 86 ASN A O 1
ATOM 667 N N . LEU A 1 87 ? 6.282 -10.585 -2.780 1.00 96.19 87 LEU A N 1
ATOM 668 C CA . LEU A 1 87 ? 6.171 -9.531 -1.780 1.00 96.19 87 LEU A CA 1
ATOM 669 C C . LEU A 1 87 ? 5.391 -10.105 -0.597 1.00 96.19 87 LEU A C 1
ATOM 671 O O . LEU A 1 87 ? 4.247 -10.526 -0.761 1.00 96.19 87 LEU A O 1
ATOM 675 N N . ASN A 1 88 ? 6.026 -10.143 0.574 1.00 97.44 88 ASN A N 1
ATOM 676 C CA . ASN A 1 88 ? 5.479 -10.764 1.788 1.00 97.44 88 ASN A CA 1
ATOM 677 C C . ASN A 1 88 ? 5.017 -9.742 2.831 1.00 97.44 88 ASN A C 1
ATOM 679 O O . ASN A 1 88 ? 4.647 -10.111 3.940 1.00 97.44 88 ASN A O 1
ATOM 683 N N . ASN A 1 89 ? 5.038 -8.457 2.491 1.00 97.69 89 ASN A N 1
ATOM 684 C CA . ASN A 1 89 ? 4.540 -7.393 3.346 1.00 97.69 89 ASN A CA 1
ATOM 685 C C . ASN A 1 89 ? 3.473 -6.597 2.610 1.00 97.69 89 ASN A C 1
ATOM 687 O O . ASN A 1 89 ? 3.428 -6.580 1.379 1.00 97.69 89 ASN A O 1
ATOM 691 N N . ALA A 1 90 ? 2.630 -5.915 3.375 1.00 97.94 90 ALA A N 1
ATOM 692 C CA . ALA A 1 90 ? 1.643 -4.995 2.852 1.00 97.94 90 ALA A CA 1
ATOM 693 C C . ALA A 1 90 ? 1.557 -3.722 3.692 1.00 97.94 90 ALA A C 1
ATOM 695 O O . ALA A 1 90 ? 1.708 -3.744 4.915 1.00 97.94 90 ALA A O 1
ATOM 696 N N . GLU A 1 91 ? 1.313 -2.609 3.009 1.00 98.12 91 GLU A N 1
ATOM 697 C CA . GLU A 1 91 ? 1.130 -1.283 3.583 1.00 98.12 91 GLU A CA 1
ATOM 698 C C . GLU A 1 91 ? -0.278 -0.791 3.244 1.00 98.12 91 GLU A C 1
ATOM 700 O O . GLU A 1 91 ? -0.720 -0.879 2.097 1.00 98.12 91 GLU A O 1
ATOM 705 N N . VAL A 1 92 ? -0.984 -0.272 4.246 1.00 98.12 92 VAL A N 1
ATOM 706 C CA . VAL A 1 92 ? -2.264 0.424 4.086 1.00 98.12 92 VAL A CA 1
ATOM 707 C C . VAL A 1 92 ? -2.082 1.851 4.568 1.00 98.12 92 VAL A C 1
ATOM 709 O O . VAL A 1 92 ? -1.602 2.061 5.684 1.00 98.12 92 VAL A O 1
ATOM 712 N N . ARG A 1 93 ? -2.466 2.822 3.739 1.00 97.88 93 ARG A N 1
ATOM 713 C CA . ARG A 1 93 ? -2.367 4.247 4.070 1.00 97.88 93 ARG A CA 1
ATOM 714 C C . ARG A 1 93 ? -3.734 4.844 4.335 1.00 97.88 93 ARG A C 1
ATOM 716 O O . ARG A 1 93 ? -4.706 4.521 3.645 1.00 97.88 93 ARG A O 1
ATOM 723 N N . PHE A 1 94 ? -3.771 5.733 5.314 1.00 97.25 94 PHE A N 1
ATOM 724 C CA . PHE A 1 94 ? -4.973 6.383 5.812 1.00 97.25 94 PHE A CA 1
ATOM 725 C C . PHE A 1 94 ? -4.886 7.885 5.615 1.00 97.25 94 PHE A C 1
ATOM 727 O O . PHE A 1 94 ? -3.807 8.461 5.686 1.00 97.25 94 PHE A O 1
ATOM 734 N N . ASP A 1 95 ? -6.027 8.523 5.384 1.00 94.31 95 ASP A N 1
ATOM 735 C CA . ASP A 1 95 ? -6.103 9.978 5.304 1.00 94.31 95 ASP A CA 1
ATOM 736 C C . ASP A 1 95 ? -5.690 10.588 6.656 1.00 94.31 95 ASP A C 1
ATOM 738 O O . ASP A 1 95 ? -6.258 10.252 7.696 1.00 94.31 95 ASP A O 1
ATOM 742 N N . LYS A 1 96 ? -4.701 11.488 6.665 1.00 92.25 96 LYS A N 1
ATOM 743 C CA . LYS A 1 96 ? -4.252 12.160 7.897 1.00 92.25 96 LYS A CA 1
ATOM 744 C C . LYS A 1 96 ? -5.342 12.989 8.580 1.00 92.25 96 LYS A C 1
ATOM 746 O O . LYS A 1 96 ? -5.304 13.143 9.797 1.00 92.25 96 LYS A O 1
ATOM 751 N N . ASN A 1 97 ? -6.319 13.487 7.821 1.00 92.88 97 ASN A N 1
ATOM 752 C CA . ASN A 1 97 ? -7.460 14.239 8.342 1.00 92.88 97 ASN A CA 1
ATOM 753 C C . ASN A 1 97 ? -8.619 13.318 8.753 1.00 92.88 97 ASN A C 1
ATOM 755 O O . ASN A 1 97 ? -9.518 13.735 9.479 1.00 92.88 97 ASN A O 1
ATOM 759 N N . ASN A 1 98 ? -8.617 12.066 8.287 1.00 90.62 98 ASN A N 1
ATOM 760 C CA . ASN A 1 98 ? -9.592 11.052 8.663 1.00 90.62 98 ASN A CA 1
ATOM 761 C C . ASN A 1 98 ? -8.909 9.676 8.789 1.00 90.62 98 ASN A C 1
ATOM 763 O O . ASN A 1 98 ? -8.972 8.864 7.859 1.00 90.62 98 ASN A O 1
ATOM 767 N N . PRO A 1 99 ? -8.304 9.366 9.952 1.00 84.31 99 PRO A N 1
ATOM 768 C CA . PRO A 1 99 ? -7.487 8.165 10.141 1.00 84.31 99 PRO A CA 1
ATOM 769 C C . PRO A 1 99 ? -8.281 6.851 10.065 1.00 84.31 99 PRO A C 1
ATOM 771 O O . PRO A 1 99 ? -7.692 5.776 10.103 1.00 84.31 99 PRO A O 1
ATOM 774 N N . THR A 1 100 ? -9.609 6.913 9.930 1.00 89.12 100 THR A N 1
ATOM 775 C CA . THR A 1 100 ? -10.469 5.741 9.700 1.00 89.12 100 THR A CA 1
ATOM 776 C C . THR A 1 100 ? -10.706 5.443 8.218 1.00 89.12 100 THR A C 1
ATOM 778 O O . THR A 1 100 ? -11.250 4.392 7.884 1.00 89.12 100 THR A O 1
ATOM 781 N N . ARG A 1 101 ? -10.288 6.341 7.317 1.00 93.75 101 ARG A N 1
ATOM 782 C CA . ARG A 1 101 ? -10.491 6.236 5.872 1.00 93.75 101 ARG A CA 1
ATOM 783 C C . ARG A 1 101 ? -9.194 5.801 5.178 1.00 93.75 101 ARG A C 1
ATOM 785 O O . ARG A 1 101 ? -8.336 6.647 4.916 1.00 93.75 101 ARG A O 1
ATOM 792 N N . PRO A 1 102 ? -9.025 4.506 4.854 1.00 96.50 102 PRO A N 1
ATOM 793 C CA . PRO A 1 102 ? -7.931 4.079 3.997 1.00 96.50 102 PRO A CA 1
ATOM 794 C C . PRO A 1 102 ? -8.160 4.600 2.574 1.00 96.50 102 PRO A C 1
ATOM 796 O O . PRO A 1 102 ? -9.285 4.568 2.073 1.00 96.50 102 PRO A O 1
ATOM 799 N N . PHE A 1 103 ? -7.099 5.059 1.912 1.00 95.62 103 PHE A N 1
ATOM 800 C CA . PHE A 1 103 ? -7.171 5.509 0.514 1.00 95.62 103 PHE A CA 1
ATOM 801 C C . PHE A 1 103 ? -6.327 4.657 -0.439 1.00 95.62 103 PHE A C 1
ATOM 803 O O . PHE A 1 103 ? -6.540 4.701 -1.647 1.00 95.62 103 PHE A O 1
ATOM 810 N N . THR A 1 104 ? -5.389 3.858 0.080 1.00 95.88 104 THR A N 1
ATOM 811 C CA . THR A 1 104 ? -4.644 2.880 -0.720 1.00 95.88 104 THR A CA 1
ATOM 812 C C . THR A 1 104 ? -4.128 1.726 0.137 1.00 95.88 104 THR A C 1
ATOM 814 O O . THR A 1 104 ? -3.906 1.873 1.341 1.00 95.88 104 THR A O 1
ATOM 817 N N . ALA A 1 105 ? -3.931 0.574 -0.499 1.00 97.12 105 ALA A N 1
ATOM 818 C CA . ALA A 1 105 ? -3.286 -0.594 0.078 1.00 97.12 105 ALA A CA 1
ATOM 819 C C . ALA A 1 105 ? -2.461 -1.290 -1.003 1.00 97.12 105 ALA A C 1
ATOM 821 O O . ALA A 1 105 ? -2.955 -1.485 -2.117 1.00 97.12 105 ALA A O 1
ATOM 822 N N . PHE A 1 106 ? -1.234 -1.692 -0.684 1.00 97.12 106 PHE A N 1
ATOM 823 C CA . PHE A 1 106 ? -0.359 -2.354 -1.647 1.00 97.12 106 PHE A CA 1
ATOM 824 C C . PHE A 1 106 ? 0.691 -3.248 -0.967 1.00 97.12 106 PHE A C 1
ATOM 826 O O . PHE A 1 106 ? 1.099 -2.977 0.165 1.00 97.12 106 PHE A O 1
ATOM 833 N N . PRO A 1 107 ? 1.144 -4.317 -1.644 1.00 97.56 107 PRO A N 1
ATOM 834 C CA . PRO A 1 107 ? 2.252 -5.135 -1.170 1.00 97.56 107 PRO A CA 1
ATOM 835 C C . PRO A 1 107 ? 3.613 -4.473 -1.441 1.00 97.56 107 PRO A C 1
ATOM 837 O O . PRO A 1 107 ? 3.736 -3.715 -2.406 1.00 97.56 107 PRO A O 1
ATOM 840 N N . TYR A 1 108 ? 4.640 -4.751 -0.630 1.00 94.00 108 TYR A N 1
ATOM 841 C CA . TYR A 1 108 ? 5.980 -4.150 -0.777 1.00 94.00 108 TYR A CA 1
ATOM 842 C C . TYR A 1 108 ? 7.147 -5.071 -0.395 1.00 94.00 108 TYR A C 1
ATOM 844 O O . TYR A 1 108 ? 6.923 -6.079 0.318 1.00 94.00 108 TYR A O 1
#

Foldseek 3Di:
DFDAFQQCQDPVPRDGHDRFKDKDFPDPVLQVVVLVVQLVQCDDPDRDAPDADPVRWGKHKDFAWSGTKIWGQDPVDRRDTDIGRTQGMKMWTADPVGSNHTDDMGGD

Secondary structure (DSSP, 8-state):
-PPPP-----TTT--------EEEES-HHHHHHHHHHHHHHH-SSS---SEE-TTS-EEEEEEEEEEEEEEE--SS-TTSPEEEEEEEEEEEEEETTEEEEEEEEEE-